Protein AF-A0A3N8HW12-F1 (afdb_monomer)

Nearest PDB structures (foldseek):
  5oyj-assembly1_B  TM=7.021E-01  e=6.398E-01  synthetic construct
  7z71-assembly2_D  TM=7.161E-01  e=3.127E+00  synthetic construct
  6m11-assembly1_b  TM=5.214E-0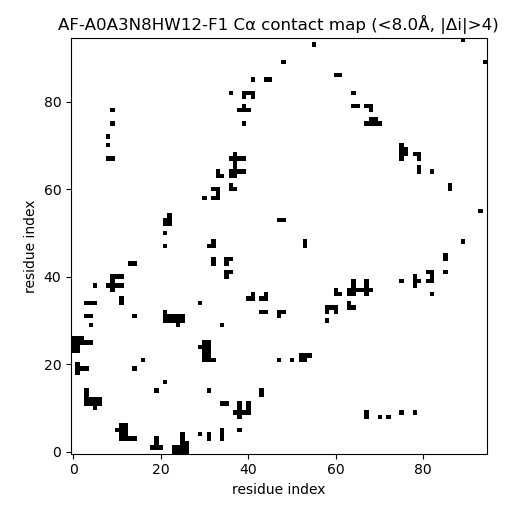1  e=1.414E+00  Sus scrofa
  8wpn-assemb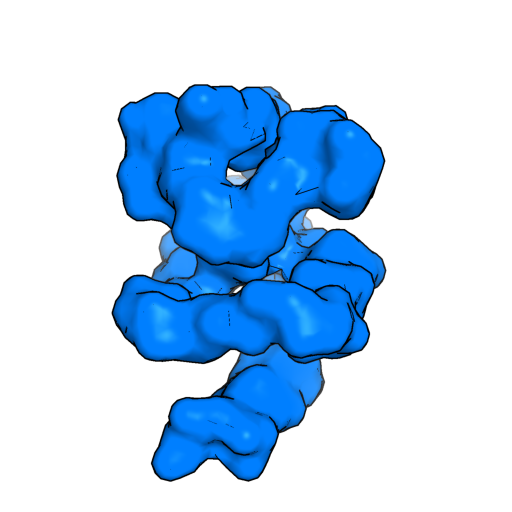ly1_A  TM=8.302E-01  e=9.971E+00  Homo sapiens
  7elw-assembly1_a  TM=5.083E-01  e=6.119E+00  Sus scrofa

Sequence (95 aa):
MNTYQLAARGQTTGWNPTCNDVNTRNAFQMLPIEVAAQAGDVDEFRAIMNNPAFDPIGARPRFFAEVGRNDPDDEAIARYQRLVPLLDEYRRRFH

Solvent-accessible surface area (backbone atoms only — not comparable to full-atom values): 5318 Å² total; per-residue (Å²): 126,24,81,50,40,70,68,48,92,56,35,59,65,62,87,45,81,92,77,30,58,64,71,40,40,18,95,85,72,38,36,47,47,29,39,22,26,25,27,27,38,53,66,56,29,53,53,45,74,66,36,91,82,49,62,70,82,90,65,54,38,67,64,28,24,54,55,28,37,67,43,94,53,93,55,22,55,59,29,35,62,68,28,47,68,55,53,54,48,51,44,74,74,77,108

Mean predicted aligned error: 2.44 Å

Secondary structure (DSSP, 8-state):
-B---EEETTEES---TTTS-TT--BTTS--HHHHHHHHT-HHHHHHHHT-TT---TT--HHHHHHHHHTSSSTTHHHHHHHHHHHHHHHHHHH-

Radius of 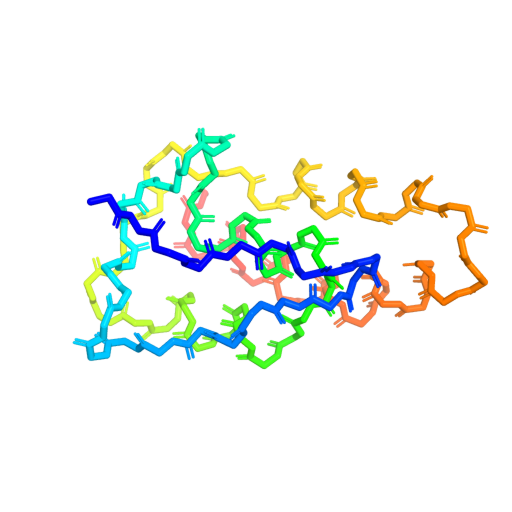gyration: 12.01 Å; Cα contacts (8 Å, |Δi|>4): 146; chains: 1; bounding box: 30×25×33 Å

Structure (mmCIF, N/CA/C/O backbone):
data_AF-A0A3N8HW12-F1
#
_entry.id   AF-A0A3N8HW12-F1
#
loop_
_atom_site.group_PDB
_atom_site.id
_atom_site.type_symbol
_atom_site.label_atom_id
_atom_site.label_alt_id
_atom_site.label_comp_id
_atom_site.label_asym_id
_atom_site.label_entity_id
_atom_site.label_seq_id
_atom_site.pdbx_PDB_ins_code
_atom_site.Cartn_x
_atom_site.Cartn_y
_atom_site.Cartn_z
_atom_site.occupancy
_atom_site.B_iso_or_equiv
_atom_site.auth_seq_id
_atom_site.auth_comp_id
_atom_site.auth_asym_id
_atom_site.auth_atom_id
_atom_site.pdbx_PDB_model_num
ATOM 1 N N . MET A 1 1 ? -16.614 4.409 0.095 1.00 74.19 1 MET A N 1
ATOM 2 C CA . MET A 1 1 ? -15.598 3.807 -0.797 1.00 74.19 1 MET A CA 1
ATOM 3 C C . MET A 1 1 ? -14.336 4.633 -0.666 1.00 74.19 1 MET A C 1
ATOM 5 O O . MET A 1 1 ? -14.458 5.852 -0.631 1.00 74.19 1 MET A O 1
ATOM 9 N N . ASN A 1 2 ? -13.168 4.007 -0.528 1.00 90.31 2 ASN A N 1
ATOM 10 C CA . ASN A 1 2 ? -11.919 4.747 -0.366 1.00 90.31 2 ASN A CA 1
ATOM 11 C C . ASN A 1 2 ? -11.489 5.372 -1.706 1.00 90.31 2 ASN A C 1
ATOM 13 O O . ASN A 1 2 ? -11.555 4.702 -2.736 1.00 90.31 2 ASN A O 1
ATOM 17 N N . THR A 1 3 ? -11.102 6.649 -1.706 1.00 94.44 3 THR A N 1
ATOM 18 C CA . THR A 1 3 ? -10.632 7.370 -2.905 1.00 94.44 3 THR A CA 1
ATOM 19 C C . THR A 1 3 ? -9.128 7.244 -3.121 1.00 94.44 3 THR A C 1
ATOM 21 O O . THR A 1 3 ? -8.639 7.617 -4.183 1.00 94.44 3 THR A O 1
ATOM 24 N N . TYR A 1 4 ? -8.398 6.711 -2.139 1.00 97.31 4 TYR A N 1
ATOM 25 C CA . TYR A 1 4 ? -6.966 6.483 -2.245 1.00 97.31 4 TYR A CA 1
ATOM 26 C C . TYR A 1 4 ? -6.644 5.353 -3.233 1.00 97.31 4 TYR A C 1
ATOM 28 O O . TYR A 1 4 ? -7.148 4.230 -3.121 1.00 97.31 4 TYR A O 1
ATOM 36 N N . GLN A 1 5 ? -5.818 5.662 -4.230 1.00 97.25 5 GLN A N 1
ATOM 37 C CA . GLN A 1 5 ? -5.490 4.773 -5.345 1.00 97.25 5 GLN A CA 1
ATOM 38 C C . GLN A 1 5 ? -4.158 5.169 -5.997 1.00 97.25 5 GLN A C 1
ATOM 40 O O . GLN A 1 5 ? -3.538 6.165 -5.625 1.00 97.25 5 GLN A O 1
ATOM 45 N N . LEU A 1 6 ? -3.728 4.402 -7.000 1.00 95.88 6 LEU A N 1
ATOM 46 C CA . LEU A 1 6 ? -2.626 4.802 -7.872 1.00 95.88 6 LEU A CA 1
ATOM 47 C C . LEU A 1 6 ? -3.069 5.974 -8.756 1.00 95.88 6 LEU A C 1
A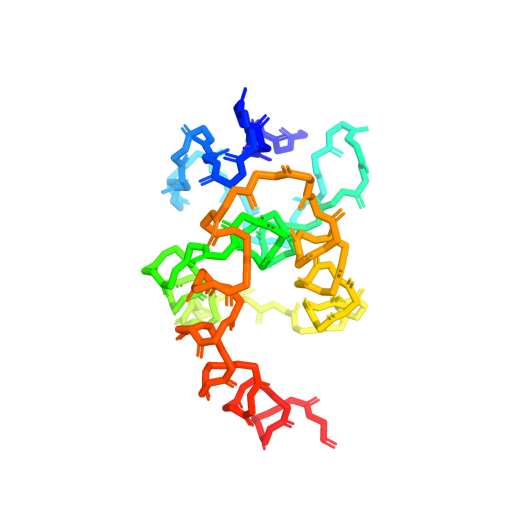TOM 49 O O . LEU A 1 6 ? -4.101 5.897 -9.424 1.00 95.88 6 LEU A O 1
ATOM 53 N N . ALA A 1 7 ? -2.290 7.052 -8.754 1.00 92.50 7 ALA A N 1
ATOM 54 C CA . ALA A 1 7 ? -2.462 8.187 -9.659 1.00 92.50 7 ALA A CA 1
ATOM 55 C C . ALA A 1 7 ? -1.725 7.951 -10.987 1.00 92.50 7 ALA A C 1
ATOM 57 O O . ALA A 1 7 ? -2.228 8.295 -12.055 1.00 92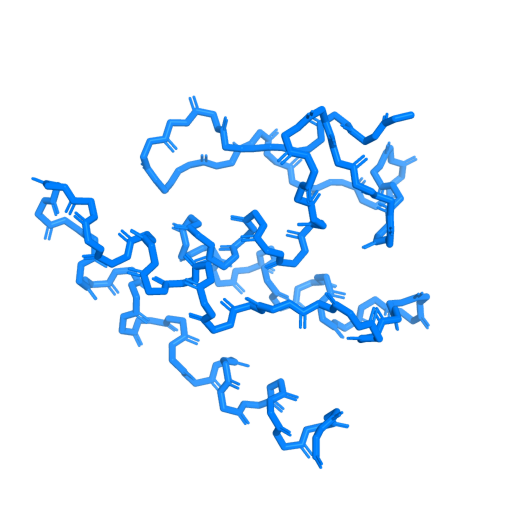.50 7 ALA A O 1
ATOM 58 N N . ALA A 1 8 ? -0.548 7.330 -10.912 1.00 89.19 8 ALA A N 1
ATOM 59 C CA . ALA A 1 8 ? 0.276 6.902 -12.037 1.00 89.19 8 ALA A CA 1
ATOM 60 C C . ALA A 1 8 ? 1.221 5.777 -11.576 1.00 89.19 8 ALA A C 1
ATOM 62 O O . ALA A 1 8 ? 1.151 5.326 -10.430 1.00 89.19 8 ALA A O 1
ATOM 63 N N . ARG A 1 9 ? 2.121 5.319 -12.456 1.00 89.25 9 ARG A N 1
ATOM 64 C CA . ARG A 1 9 ? 3.114 4.290 -12.106 1.00 89.25 9 ARG A CA 1
ATOM 65 C C . ARG A 1 9 ? 3.975 4.741 -10.935 1.00 89.25 9 ARG A C 1
ATOM 67 O O . ARG A 1 9 ? 4.668 5.756 -11.002 1.00 89.25 9 ARG A O 1
ATOM 74 N N . GLY A 1 10 ? 3.877 3.973 -9.855 1.00 91.06 10 GLY A N 1
ATOM 75 C CA . GLY A 1 10 ? 4.294 4.307 -8.495 1.00 91.06 10 GLY A CA 1
ATOM 76 C C . GLY A 1 10 ? 4.222 5.772 -8.089 1.00 91.06 10 GLY A C 1
ATOM 77 O O . GLY A 1 10 ? 5.176 6.336 -7.558 1.00 91.06 10 GLY A O 1
ATOM 78 N N . GLN A 1 11 ? 3.046 6.345 -8.329 1.00 94.50 11 GLN A N 1
ATOM 79 C CA . GLN A 1 11 ? 2.547 7.536 -7.664 1.00 94.50 11 GLN A CA 1
ATOM 80 C C . GLN A 1 11 ? 1.153 7.224 -7.130 1.00 94.50 11 GLN A C 1
ATOM 82 O O . GLN A 1 11 ? 0.336 6.612 -7.824 1.00 94.50 11 GLN A O 1
ATOM 87 N N . THR A 1 12 ? 0.858 7.663 -5.916 1.00 97.06 12 THR A N 1
ATOM 88 C CA . THR A 1 12 ? -0.464 7.520 -5.305 1.00 97.06 12 THR A CA 1
ATOM 89 C C . THR A 1 12 ? -1.220 8.846 -5.377 1.00 97.06 12 THR A C 1
ATOM 91 O O . THR A 1 12 ? -0.664 9.885 -5.732 1.00 97.06 12 THR A O 1
ATOM 94 N N . THR A 1 13 ? -2.510 8.836 -5.050 1.00 97.00 13 THR A N 1
ATOM 95 C CA . THR A 1 13 ? -3.298 10.068 -4.886 1.00 97.00 13 THR A CA 1
ATOM 96 C C . THR A 1 13 ? -3.020 10.801 -3.566 1.00 97.00 13 THR A C 1
ATOM 98 O O . THR A 1 13 ? -3.709 11.777 -3.277 1.00 97.00 13 THR A O 1
ATOM 101 N N . GLY A 1 14 ? -2.059 10.335 -2.759 1.00 96.75 14 GLY A N 1
ATOM 102 C CA . GLY A 1 14 ? -1.825 10.814 -1.400 1.00 96.75 14 GLY A CA 1
ATOM 103 C C . GLY A 1 14 ? -2.742 10.123 -0.391 1.00 96.75 14 GLY A C 1
ATOM 104 O O . GLY A 1 14 ? -3.961 10.305 -0.432 1.00 96.75 14 GLY A O 1
ATOM 105 N N . TRP A 1 15 ? -2.181 9.325 0.516 1.00 97.06 15 TRP A N 1
ATOM 106 C CA . TRP A 1 15 ? -2.939 8.724 1.611 1.00 97.06 15 TRP A CA 1
ATOM 107 C C . TRP A 1 15 ? -3.184 9.753 2.713 1.00 97.06 15 TRP A C 1
ATOM 109 O O . TRP A 1 15 ? -2.253 10.362 3.239 1.00 97.06 15 TRP A O 1
ATOM 119 N N . ASN A 1 16 ? -4.447 9.917 3.107 1.00 94.88 16 ASN A N 1
ATOM 120 C CA . ASN A 1 16 ? -4.827 10.780 4.216 1.00 94.88 16 ASN A CA 1
ATOM 121 C C . ASN A 1 16 ? -5.764 10.041 5.189 1.00 94.88 16 ASN A C 1
ATOM 123 O O . ASN A 1 16 ? -6.918 9.787 4.834 1.00 94.88 16 ASN A O 1
ATOM 127 N N . PRO A 1 17 ? -5.343 9.763 6.438 1.00 93.69 17 PRO A N 1
ATOM 128 C CA . PRO A 1 17 ? -6.160 9.025 7.401 1.00 93.69 17 PRO A CA 1
ATOM 129 C C . PRO A 1 17 ? -7.461 9.735 7.805 1.00 93.69 17 PRO A C 1
ATOM 131 O O . PRO A 1 17 ? -8.353 9.077 8.332 1.00 93.69 17 PRO A O 1
ATOM 134 N N . THR A 1 18 ? -7.613 11.047 7.570 1.00 92.88 18 THR A N 1
ATOM 135 C CA . THR A 1 18 ? -8.871 11.758 7.870 1.00 92.88 18 THR A CA 1
ATOM 136 C C . THR A 1 18 ? -9.959 11.520 6.823 1.00 92.88 18 THR A C 1
ATOM 138 O O . THR A 1 18 ? -11.141 11.679 7.121 1.00 92.88 18 THR A O 1
ATOM 141 N N . CYS A 1 19 ? -9.569 11.129 5.607 1.00 91.88 19 CYS A N 1
ATOM 142 C CA . CYS A 1 19 ? -10.470 10.949 4.466 1.00 91.88 19 CYS A CA 1
ATOM 143 C C . CYS A 1 19 ? -10.468 9.512 3.925 1.00 91.88 19 CYS A C 1
ATOM 145 O O . CYS A 1 19 ? -11.377 9.120 3.192 1.00 91.88 19 CYS A O 1
ATOM 147 N N . ASN A 1 20 ? -9.437 8.730 4.242 1.00 95.50 20 ASN A N 1
ATOM 148 C CA . ASN A 1 20 ? -9.208 7.401 3.701 1.00 95.50 20 ASN A CA 1
ATOM 149 C C . ASN A 1 20 ? -9.204 6.381 4.836 1.00 95.50 20 ASN A C 1
ATOM 151 O O . ASN A 1 20 ? -8.214 6.233 5.552 1.00 95.50 20 ASN A O 1
ATOM 155 N N . ASP A 1 21 ? -10.309 5.649 4.963 1.00 96.38 21 ASP A N 1
ATOM 156 C CA . ASP A 1 21 ? -10.398 4.531 5.896 1.00 96.38 21 ASP A CA 1
ATOM 157 C C . ASP A 1 21 ? -9.318 3.480 5.587 1.00 96.38 21 ASP A C 1
ATOM 159 O O . ASP A 1 21 ? -9.185 3.013 4.453 1.00 96.38 21 ASP A O 1
ATOM 163 N N . VAL A 1 22 ? -8.531 3.127 6.603 1.00 97.50 22 VAL A N 1
ATOM 164 C CA . VAL A 1 22 ? -7.301 2.339 6.455 1.00 97.50 22 VAL A CA 1
ATOM 165 C C . VAL A 1 22 ? -7.548 0.884 6.023 1.00 97.50 22 VAL A C 1
ATOM 167 O O . VAL A 1 22 ? -6.653 0.267 5.447 1.00 97.50 22 VAL A O 1
ATOM 170 N N . ASN A 1 23 ? -8.768 0.366 6.215 1.00 97.38 23 ASN A N 1
ATOM 171 C CA . ASN A 1 23 ? -9.149 -1.022 5.918 1.00 97.38 23 ASN A CA 1
ATOM 172 C C . ASN A 1 23 ? -10.218 -1.134 4.819 1.00 97.38 23 ASN A C 1
ATOM 174 O O . ASN A 1 23 ? -10.652 -2.230 4.464 1.00 97.38 23 ASN A O 1
ATOM 178 N N . THR A 1 24 ? -10.664 -0.011 4.257 1.00 97.00 24 THR A N 1
ATOM 179 C CA . THR A 1 24 ? -11.683 0.007 3.209 1.00 97.00 24 THR A CA 1
ATOM 180 C C . THR A 1 24 ? -11.034 -0.013 1.839 1.00 97.00 24 THR A C 1
ATOM 182 O O . THR A 1 24 ? -10.198 0.831 1.511 1.00 97.00 24 THR A O 1
ATOM 185 N N . ARG A 1 25 ? -11.492 -0.939 0.994 1.00 96.88 25 ARG A N 1
ATOM 186 C CA . ARG A 1 25 ? -11.046 -1.035 -0.395 1.00 96.88 25 ARG A CA 1
ATOM 187 C C . ARG A 1 25 ? -11.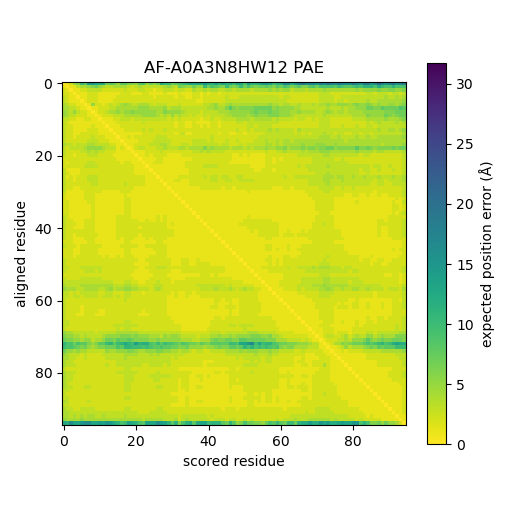504 0.158 -1.239 1.00 96.88 25 ARG A C 1
ATOM 189 O O . ARG A 1 25 ? -12.597 0.707 -1.051 1.00 96.88 25 ARG A O 1
ATOM 196 N N . ASN A 1 26 ? -10.671 0.535 -2.201 1.00 96.00 26 ASN A N 1
ATOM 197 C CA . ASN A 1 26 ? -11.035 1.483 -3.252 1.00 96.00 26 ASN A CA 1
ATOM 198 C C . ASN A 1 26 ? -11.851 0.809 -4.379 1.00 96.00 26 ASN A C 1
ATOM 200 O O . ASN A 1 26 ? -12.185 -0.377 -4.304 1.00 96.00 26 ASN A O 1
ATOM 204 N N . ALA A 1 27 ? -12.169 1.562 -5.438 1.00 95.56 27 ALA A N 1
ATOM 205 C CA . ALA A 1 27 ? -12.915 1.058 -6.602 1.00 95.56 27 ALA A CA 1
ATOM 206 C C . ALA A 1 27 ? -12.246 -0.150 -7.287 1.00 95.56 27 ALA A C 1
ATOM 208 O O . ALA A 1 27 ? -12.932 -1.004 -7.845 1.00 95.56 27 ALA A O 1
ATOM 209 N N . PHE A 1 28 ? -10.917 -0.240 -7.204 1.00 94.19 28 PHE A N 1
ATOM 210 C CA . PHE A 1 28 ? -10.100 -1.307 -7.782 1.00 94.19 28 PHE A CA 1
ATOM 211 C C . PHE A 1 28 ? -9.934 -2.510 -6.847 1.00 94.19 28 PHE A C 1
ATOM 213 O O . PHE A 1 28 ? -9.100 -3.374 -7.097 1.00 94.19 28 PHE A O 1
ATOM 220 N N . GLN A 1 29 ? -10.725 -2.580 -5.769 1.00 95.31 29 GLN A N 1
ATOM 221 C CA . GLN A 1 29 ? -10.662 -3.646 -4.768 1.00 95.31 29 GLN A CA 1
ATOM 222 C C . GLN A 1 29 ? -9.313 -3.736 -4.034 1.00 95.31 29 GLN A C 1
ATOM 224 O O . GLN A 1 29 ? -8.980 -4.793 -3.500 1.00 95.31 29 GLN A O 1
ATOM 229 N N . MET A 1 30 ? -8.563 -2.633 -3.958 1.00 97.06 30 MET A N 1
ATOM 230 C CA . MET A 1 30 ? -7.287 -2.570 -3.243 1.00 97.06 30 MET A CA 1
ATOM 231 C C . MET A 1 30 ? -7.451 -1.902 -1.882 1.00 97.06 30 MET A C 1
ATOM 233 O O . MET A 1 30 ? -8.104 -0.861 -1.773 1.00 97.06 30 MET A O 1
ATOM 237 N N . LEU A 1 31 ? -6.833 -2.482 -0.856 1.00 97.94 31 LEU A N 1
ATOM 238 C CA . LEU A 1 31 ? -6.641 -1.823 0.435 1.00 97.94 31 LEU A CA 1
ATOM 239 C C . LEU A 1 31 ? -5.586 -0.713 0.323 1.00 97.94 31 LEU A C 1
ATOM 241 O O . LEU A 1 31 ? -4.684 -0.810 -0.512 1.00 97.94 31 LEU A O 1
ATOM 245 N N . PRO A 1 32 ? -5.611 0.305 1.198 1.00 98.44 32 PRO A N 1
ATOM 246 C CA . PRO A 1 32 ? -4.580 1.338 1.218 1.00 98.44 32 PRO A CA 1
ATOM 247 C C . PRO A 1 32 ? -3.153 0.787 1.277 1.00 98.44 32 PRO A C 1
ATOM 249 O O . PRO A 1 32 ? -2.308 1.179 0.478 1.00 98.44 32 PRO A O 1
ATOM 252 N N . ILE A 1 33 ? -2.880 -0.188 2.148 1.00 98.56 33 ILE A N 1
ATOM 253 C CA . ILE A 1 33 ? -1.530 -0.762 2.245 1.00 98.56 33 ILE A CA 1
ATOM 254 C C . ILE A 1 33 ? -1.085 -1.440 0.939 1.00 98.56 33 ILE A C 1
ATOM 256 O O . ILE A 1 33 ? 0.099 -1.466 0.622 1.00 98.56 33 ILE A O 1
ATOM 260 N N . GLU A 1 34 ? -2.032 -1.965 0.159 1.00 98.56 34 GLU A N 1
ATOM 261 C CA . GLU A 1 34 ? -1.778 -2.594 -1.138 1.00 98.56 34 GLU A CA 1
ATOM 262 C C . GLU A 1 34 ? -1.496 -1.546 -2.224 1.00 98.56 34 GLU A C 1
ATOM 264 O O . GLU A 1 34 ? -0.622 -1.759 -3.061 1.00 98.56 34 GLU A O 1
ATOM 269 N N . VAL A 1 35 ? -2.174 -0.393 -2.184 1.00 98.38 35 VAL A N 1
ATOM 270 C CA . VAL A 1 35 ? -1.901 0.748 -3.077 1.00 98.38 35 VAL A CA 1
ATOM 271 C C . VAL A 1 35 ? -0.499 1.302 -2.831 1.00 98.38 35 VAL A C 1
ATOM 273 O O . VAL A 1 35 ? 0.280 1.403 -3.779 1.00 98.38 35 VAL A O 1
ATOM 276 N N . ALA A 1 36 ? -0.151 1.589 -1.573 1.00 98.56 36 ALA A N 1
ATOM 277 C CA . ALA A 1 36 ? 1.184 2.066 -1.210 1.00 98.56 36 ALA A CA 1
ATOM 278 C C . ALA A 1 36 ? 2.266 1.047 -1.604 1.00 98.56 36 ALA A C 1
ATOM 280 O O . ALA A 1 36 ? 3.312 1.413 -2.142 1.00 98.56 36 ALA A O 1
ATOM 281 N N . ALA A 1 37 ? 1.987 -0.248 -1.406 1.00 98.50 37 ALA A N 1
ATOM 282 C CA . ALA A 1 37 ? 2.903 -1.313 -1.789 1.00 98.50 37 ALA A CA 1
ATOM 283 C C . ALA A 1 37 ? 3.137 -1.372 -3.300 1.00 98.50 37 ALA A C 1
ATOM 285 O O . ALA A 1 37 ? 4.288 -1.415 -3.731 1.00 98.50 37 ALA A O 1
ATOM 286 N N . GLN A 1 38 ? 2.069 -1.341 -4.104 1.00 98.25 38 GLN A N 1
ATOM 287 C CA . GLN A 1 38 ? 2.192 -1.331 -5.561 1.00 98.25 38 GLN A CA 1
ATOM 288 C C . GLN A 1 38 ? 2.908 -0.079 -6.059 1.00 98.25 38 GLN A C 1
ATOM 290 O O . GLN A 1 38 ? 3.658 -0.153 -7.028 1.00 98.25 38 GLN A O 1
ATOM 295 N N . ALA A 1 39 ? 2.728 1.060 -5.388 1.00 97.56 39 ALA A N 1
ATOM 296 C CA . ALA A 1 39 ? 3.452 2.265 -5.749 1.00 97.56 39 ALA A CA 1
ATOM 297 C C . ALA A 1 39 ? 4.932 2.254 -5.342 1.00 97.56 39 ALA A C 1
ATOM 299 O O . ALA A 1 39 ? 5.717 3.048 -5.860 1.00 97.56 39 ALA A O 1
ATOM 300 N N . GLY A 1 40 ? 5.319 1.380 -4.410 1.00 97.69 40 GLY A N 1
ATOM 301 C CA . GLY A 1 40 ? 6.618 1.456 -3.751 1.00 97.69 40 GLY A CA 1
ATOM 302 C C . GLY A 1 40 ? 6.769 2.705 -2.877 1.00 97.69 40 GLY A C 1
ATOM 303 O O . GLY A 1 40 ? 7.890 3.179 -2.688 1.00 97.69 40 GLY A O 1
ATOM 304 N N . ASP A 1 41 ? 5.659 3.248 -2.368 1.00 97.88 41 ASP A N 1
ATOM 305 C CA . ASP A 1 41 ? 5.658 4.424 -1.499 1.00 97.88 41 ASP A CA 1
ATOM 306 C C . ASP A 1 41 ? 5.977 4.012 -0.056 1.00 97.88 41 ASP A C 1
ATOM 308 O O . ASP A 1 41 ? 5.144 3.470 0.672 1.00 97.88 41 ASP A O 1
ATOM 312 N N . VAL A 1 42 ? 7.229 4.233 0.343 1.00 98.19 42 VAL A N 1
ATOM 313 C CA . VAL A 1 42 ? 7.769 3.831 1.649 1.00 98.19 42 VAL A CA 1
ATOM 314 C C . VAL A 1 42 ? 7.088 4.568 2.800 1.00 98.19 42 VAL A C 1
ATOM 316 O O . VAL A 1 42 ? 6.859 3.972 3.857 1.00 98.19 42 VAL A O 1
ATOM 319 N N . ASP A 1 43 ? 6.785 5.851 2.624 1.00 98.19 43 ASP A N 1
ATOM 320 C CA . ASP A 1 43 ? 6.291 6.688 3.712 1.00 98.19 43 ASP A CA 1
ATOM 321 C C . ASP A 1 43 ? 4.809 6.426 3.961 1.00 98.19 43 ASP A C 1
ATOM 323 O O . ASP A 1 43 ? 4.412 6.208 5.110 1.00 98.19 43 ASP A O 1
ATOM 327 N N . GLU A 1 44 ? 4.007 6.321 2.901 1.00 98.44 44 GLU A N 1
ATOM 328 C CA . GLU A 1 44 ? 2.597 5.952 3.020 1.00 98.44 44 GLU A CA 1
ATOM 329 C C . GLU A 1 44 ? 2.434 4.518 3.522 1.00 98.44 44 GLU A C 1
ATOM 331 O O . GLU A 1 44 ? 1.632 4.272 4.426 1.00 98.44 44 GLU A O 1
ATOM 336 N N . PHE A 1 45 ? 3.242 3.575 3.023 1.00 98.69 45 PHE A N 1
ATOM 337 C CA . PHE A 1 45 ? 3.212 2.196 3.508 1.00 98.69 45 PHE A CA 1
ATOM 338 C C . PHE A 1 45 ? 3.499 2.129 5.010 1.00 98.69 45 PHE A C 1
ATOM 340 O O . PHE A 1 45 ? 2.758 1.489 5.759 1.00 98.69 45 PHE A O 1
ATOM 347 N N . ARG A 1 46 ? 4.552 2.819 5.472 1.00 98.56 46 ARG A N 1
ATOM 348 C CA . ARG A 1 46 ? 4.906 2.882 6.896 1.00 98.56 46 ARG A CA 1
ATOM 349 C C . ARG A 1 46 ? 3.791 3.524 7.720 1.00 98.56 46 ARG A C 1
ATOM 351 O O . ARG A 1 46 ? 3.509 3.045 8.818 1.00 98.56 46 ARG A O 1
ATOM 358 N N . ALA A 1 47 ? 3.181 4.599 7.227 1.00 98.38 47 ALA A N 1
ATOM 359 C CA . ALA A 1 47 ? 2.122 5.308 7.936 1.00 98.38 47 ALA A CA 1
ATOM 360 C C . ALA A 1 47 ? 0.852 4.451 8.076 1.00 98.38 47 ALA A C 1
ATOM 362 O O . ALA A 1 47 ? 0.281 4.373 9.163 1.00 98.38 47 ALA A O 1
ATOM 363 N N . ILE A 1 48 ? 0.463 3.745 7.013 1.00 98.50 48 ILE A N 1
ATOM 364 C CA . ILE A 1 48 ? -0.677 2.822 7.007 1.00 98.50 48 ILE A CA 1
ATOM 365 C C . ILE A 1 48 ? -0.421 1.636 7.938 1.00 98.50 48 ILE A C 1
ATOM 367 O O . ILE A 1 48 ? -1.242 1.350 8.804 1.00 98.50 48 ILE A O 1
ATOM 371 N N . MET A 1 49 ? 0.737 0.983 7.808 1.00 98.31 49 MET A N 1
ATOM 372 C CA . MET A 1 49 ? 1.115 -0.173 8.628 1.00 98.31 49 MET A CA 1
ATOM 373 C C . MET A 1 49 ? 1.141 0.150 10.132 1.00 98.31 49 MET A C 1
ATOM 375 O O . MET A 1 49 ? 0.878 -0.721 10.960 1.00 98.31 49 MET A O 1
ATOM 379 N N . ASN A 1 50 ? 1.475 1.393 10.492 1.00 97.81 50 ASN A N 1
ATOM 380 C CA . ASN A 1 50 ? 1.521 1.860 11.878 1.00 97.81 50 ASN A CA 1
ATOM 381 C C . ASN A 1 50 ? 0.227 2.519 12.365 1.00 97.81 50 ASN A C 1
ATOM 383 O O . ASN A 1 50 ? 0.167 2.943 13.521 1.00 97.81 50 ASN A O 1
ATOM 387 N N . ASN A 1 51 ? -0.806 2.607 11.528 1.00 97.81 51 ASN A N 1
ATOM 388 C CA . ASN A 1 51 ? -2.093 3.132 11.953 1.00 97.81 51 ASN A CA 1
ATOM 389 C C . ASN A 1 51 ? -2.715 2.182 13.004 1.00 97.81 51 ASN A C 1
ATOM 391 O O . ASN A 1 51 ? -2.837 0.989 12.731 1.00 97.81 51 ASN A O 1
ATOM 395 N N . PRO A 1 52 ? -3.145 2.671 14.186 1.00 96.75 52 PRO A N 1
ATOM 396 C CA . PRO A 1 52 ? -3.705 1.819 15.241 1.00 96.75 52 PRO A CA 1
ATOM 397 C C . PRO A 1 52 ? -4.951 1.024 14.838 1.00 96.75 52 PRO A C 1
ATOM 399 O O . PRO A 1 52 ? -5.237 -0.001 15.447 1.00 96.75 52 PRO A O 1
ATOM 402 N N . ALA A 1 53 ? -5.702 1.506 13.846 1.00 97.25 53 ALA A N 1
ATOM 403 C CA . ALA A 1 53 ? -6.897 0.840 13.343 1.00 97.25 53 ALA A CA 1
ATOM 404 C C . ALA A 1 53 ? -6.599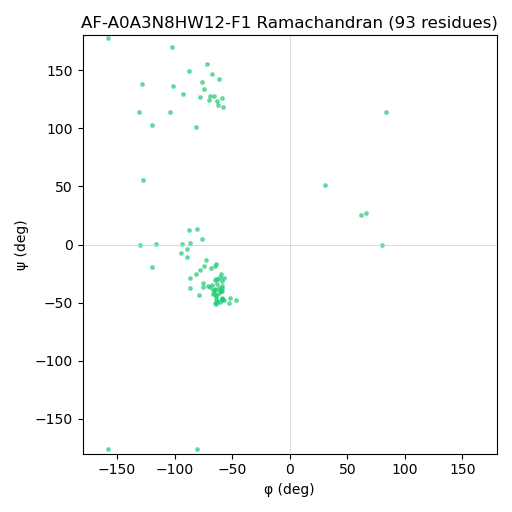 -0.154 12.211 1.00 97.25 53 ALA A C 1
ATOM 406 O O . ALA A 1 53 ? -7.528 -0.798 11.734 1.00 97.25 53 ALA A O 1
ATOM 407 N N . PHE A 1 54 ? -5.351 -0.263 11.746 1.00 98.12 54 PHE A N 1
ATOM 408 C CA . PHE A 1 54 ? -4.994 -1.141 10.636 1.00 98.12 54 PHE A CA 1
ATOM 409 C C . PHE A 1 54 ? -5.240 -2.616 10.983 1.00 98.12 54 PHE A C 1
ATOM 411 O O . PHE A 1 54 ? -4.694 -3.135 11.957 1.00 98.12 54 PHE A O 1
ATOM 418 N N . ASP A 1 55 ? -6.045 -3.284 10.156 1.00 97.75 55 ASP A N 1
ATOM 419 C CA . ASP A 1 55 ? -6.311 -4.717 10.222 1.00 97.75 55 ASP A CA 1
ATOM 420 C C . ASP A 1 55 ? -5.522 -5.428 9.107 1.00 97.75 55 ASP A C 1
ATOM 422 O O . ASP A 1 55 ? -5.790 -5.210 7.920 1.00 97.75 55 ASP A O 1
ATOM 426 N N . PRO A 1 56 ? -4.535 -6.279 9.444 1.00 96.81 56 PRO A N 1
ATOM 427 C CA . PRO A 1 56 ? -3.753 -6.989 8.442 1.00 96.81 56 PRO A CA 1
ATOM 428 C C . PRO A 1 56 ? -4.536 -8.115 7.749 1.00 96.81 56 PRO A C 1
ATOM 430 O O . PRO A 1 56 ? -4.060 -8.636 6.737 1.00 96.81 56 PRO A O 1
ATOM 433 N N . ILE A 1 57 ? -5.703 -8.523 8.264 1.00 95.81 57 ILE A N 1
ATOM 434 C CA . ILE A 1 57 ? -6.450 -9.666 7.735 1.00 95.81 57 ILE A CA 1
ATOM 435 C C . ILE A 1 57 ? -6.867 -9.405 6.283 1.00 95.81 57 ILE A C 1
ATOM 437 O O . ILE A 1 57 ? -7.608 -8.482 5.954 1.00 95.81 57 ILE A O 1
ATOM 441 N N . GLY A 1 58 ? -6.400 -10.277 5.388 1.00 92.19 58 GLY A N 1
ATOM 442 C CA . GLY A 1 58 ? -6.728 -10.224 3.963 1.00 92.19 58 GLY A CA 1
ATOM 443 C C . GLY A 1 58 ? -5.921 -9.210 3.147 1.00 92.19 58 GLY A C 1
ATOM 444 O O . GLY A 1 58 ? -6.120 -9.148 1.931 1.00 92.19 58 GLY A O 1
ATOM 445 N N . ALA A 1 59 ? -5.000 -8.462 3.763 1.00 97.06 59 ALA A N 1
ATOM 446 C CA . ALA A 1 59 ? -4.061 -7.607 3.047 1.00 97.06 59 ALA A CA 1
ATOM 447 C C . ALA A 1 59 ? -2.931 -8.425 2.409 1.00 97.06 59 ALA A C 1
ATOM 449 O O . ALA A 1 59 ? -2.412 -9.376 2.992 1.00 97.06 59 ALA A O 1
ATOM 450 N N . ARG A 1 60 ? -2.537 -8.058 1.182 1.00 97.25 60 ARG A N 1
ATOM 451 C CA . ARG A 1 60 ? -1.502 -8.773 0.411 1.00 97.25 60 ARG A CA 1
ATOM 452 C C . ARG A 1 60 ? -0.405 -7.829 -0.095 1.00 97.25 60 ARG A C 1
ATOM 454 O O . ARG A 1 60 ? -0.131 -7.799 -1.296 1.00 97.25 60 ARG A O 1
ATOM 461 N N . PRO A 1 61 ? 0.263 -7.063 0.784 1.00 97.81 61 PRO A N 1
ATOM 462 C CA . PRO A 1 61 ? 1.193 -6.017 0.360 1.00 97.81 61 PRO A CA 1
ATOM 463 C C . PRO A 1 61 ? 2.345 -6.542 -0.503 1.00 97.81 61 PRO A C 1
ATOM 465 O O . PRO A 1 61 ? 2.716 -5.901 -1.479 1.00 97.81 61 PRO A O 1
ATOM 468 N N . ARG A 1 62 ? 2.874 -7.740 -0.217 1.00 97.81 62 ARG A N 1
ATOM 469 C CA . ARG A 1 62 ? 3.964 -8.321 -1.018 1.00 97.81 62 ARG A CA 1
ATOM 470 C C . ARG A 1 62 ? 3.553 -8.611 -2.462 1.00 97.81 62 ARG A C 1
ATOM 472 O O . ARG A 1 62 ? 4.304 -8.287 -3.372 1.00 97.81 62 ARG A O 1
ATOM 479 N N . PHE A 1 63 ? 2.360 -9.172 -2.665 1.00 97.38 63 PHE A N 1
ATOM 480 C CA . PHE A 1 63 ? 1.827 -9.432 -4.004 1.00 97.38 63 PHE A CA 1
ATOM 481 C C . PHE A 1 63 ? 1.733 -8.130 -4.808 1.00 97.38 63 PHE A C 1
ATOM 483 O O . PHE A 1 63 ? 2.198 -8.057 -5.940 1.00 97.38 63 PHE A O 1
ATOM 490 N N . PHE A 1 64 ? 1.197 -7.075 -4.198 1.00 97.94 64 PHE A N 1
ATOM 491 C CA . PHE A 1 64 ? 1.047 -5.787 -4.867 1.00 97.94 64 PHE A CA 1
ATOM 492 C C . PHE A 1 64 ? 2.380 -5.067 -5.101 1.00 97.94 64 PHE A C 1
ATOM 494 O O . PHE A 1 64 ? 2.572 -4.496 -6.172 1.00 97.94 64 PHE A O 1
ATOM 501 N N . ALA A 1 65 ? 3.343 -5.174 -4.183 1.00 98.12 65 ALA A N 1
ATOM 502 C CA . ALA A 1 65 ? 4.705 -4.697 -4.419 1.00 98.12 65 ALA A CA 1
ATOM 503 C C . ALA A 1 65 ? 5.369 -5.403 -5.613 1.00 98.12 65 ALA A C 1
ATOM 505 O O . ALA A 1 65 ? 6.055 -4.766 -6.408 1.00 98.12 65 ALA A O 1
ATOM 506 N N . GLU A 1 66 ? 5.145 -6.709 -5.781 1.00 97.50 66 GLU A N 1
ATOM 507 C CA . GLU A 1 66 ? 5.642 -7.455 -6.942 1.00 97.50 66 GLU A CA 1
ATOM 508 C C . GLU A 1 66 ? 4.969 -7.023 -8.250 1.00 97.50 66 GLU A C 1
ATOM 510 O O . GLU A 1 66 ? 5.647 -6.969 -9.276 1.00 97.50 66 GLU A O 1
ATOM 515 N N . VAL A 1 67 ? 3.679 -6.660 -8.222 1.00 95.94 67 VAL A N 1
ATOM 516 C CA . VAL A 1 67 ? 2.997 -6.043 -9.373 1.00 95.94 67 VAL A CA 1
ATOM 517 C C . VAL A 1 67 ? 3.681 -4.729 -9.752 1.00 95.94 67 VAL A C 1
ATOM 519 O O . VAL A 1 67 ? 4.045 -4.561 -10.911 1.00 95.94 67 VAL A O 1
ATOM 522 N N . GLY A 1 68 ? 3.926 -3.841 -8.783 1.00 95.88 68 GLY A N 1
ATOM 523 C CA . GLY A 1 68 ? 4.620 -2.569 -9.014 1.00 95.88 68 GLY A CA 1
ATOM 524 C C . GLY A 1 68 ? 6.052 -2.739 -9.524 1.00 95.88 68 GLY A C 1
ATOM 525 O O . GLY A 1 68 ? 6.489 -2.024 -10.415 1.00 95.88 68 GLY A O 1
ATOM 526 N N . ARG A 1 69 ? 6.780 -3.748 -9.031 1.00 96.62 69 ARG A N 1
ATOM 527 C CA . ARG A 1 69 ? 8.133 -4.091 -9.508 1.00 96.62 69 ARG A CA 1
ATOM 528 C C . ARG A 1 69 ? 8.167 -4.475 -10.991 1.00 96.62 69 ARG A C 1
ATOM 530 O O . ARG A 1 69 ? 9.210 -4.327 -11.620 1.00 96.62 69 ARG A O 1
ATOM 537 N N . ASN A 1 70 ? 7.068 -5.010 -11.520 1.00 94.69 70 ASN A N 1
ATOM 538 C CA . ASN A 1 70 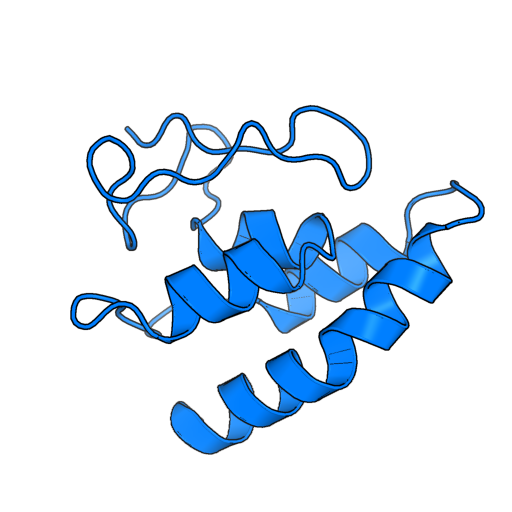? 6.957 -5.415 -12.920 1.00 94.69 70 ASN A CA 1
ATOM 539 C C . ASN A 1 70 ? 6.530 -4.258 -13.844 1.00 94.69 70 ASN A C 1
ATOM 541 O O . ASN A 1 70 ? 6.365 -4.492 -15.044 1.00 94.69 70 ASN A O 1
ATOM 545 N N . ASP A 1 71 ? 6.335 -3.038 -13.323 1.00 91.44 71 ASP A N 1
ATOM 546 C CA . ASP A 1 71 ? 6.103 -1.873 -14.176 1.00 91.44 71 ASP A CA 1
ATOM 547 C C . ASP A 1 71 ? 7.316 -1.635 -15.094 1.00 91.44 71 ASP A C 1
ATOM 549 O O . ASP A 1 71 ? 8.461 -1.803 -14.674 1.00 91.44 71 ASP A O 1
ATOM 553 N N . PRO A 1 72 ? 7.097 -1.221 -16.355 1.00 90.06 72 PRO A N 1
ATOM 554 C CA . PRO A 1 72 ? 8.165 -1.069 -17.340 1.00 90.06 72 PRO A CA 1
ATOM 555 C C . PRO A 1 72 ? 8.954 0.242 -17.185 1.00 90.06 72 PRO A C 1
ATOM 557 O O . PRO A 1 72 ? 9.640 0.635 -18.123 1.00 90.06 72 PRO A O 1
ATOM 560 N N . ASP A 1 73 ? 8.804 0.964 -16.071 1.00 88.50 73 ASP A 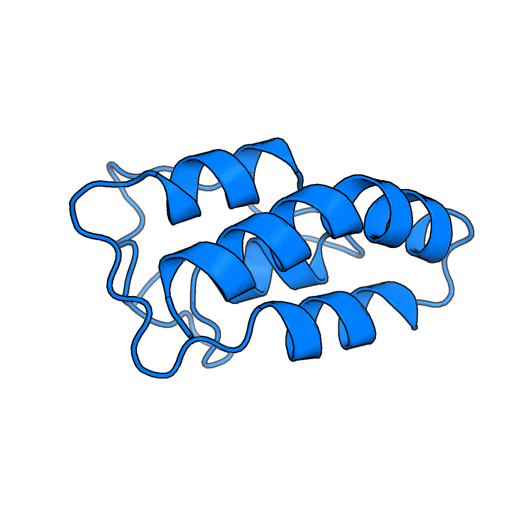N 1
ATOM 561 C CA . ASP A 1 73 ? 9.608 2.160 -15.813 1.00 88.50 73 ASP A CA 1
ATOM 562 C C . ASP A 1 73 ? 10.932 1.815 -15.119 1.00 88.50 73 ASP A C 1
ATOM 564 O O . ASP A 1 73 ? 11.027 0.853 -14.354 1.00 88.50 73 ASP A O 1
ATOM 568 N N . ASP A 1 74 ? 11.959 2.622 -15.388 1.00 88.62 74 ASP A N 1
ATOM 569 C CA . ASP A 1 74 ? 13.331 2.367 -14.931 1.00 88.62 74 ASP A CA 1
ATOM 570 C C . ASP A 1 74 ? 13.475 2.417 -13.394 1.00 88.62 74 ASP A C 1
ATOM 572 O O . ASP A 1 74 ? 14.416 1.860 -12.826 1.00 88.62 74 ASP A O 1
ATOM 576 N N . GLU A 1 75 ? 12.515 3.033 -12.695 1.00 93.31 75 GLU A N 1
ATOM 577 C CA . GLU A 1 75 ? 12.518 3.228 -11.242 1.00 93.31 75 GLU A CA 1
ATOM 578 C C . GLU A 1 75 ? 11.746 2.138 -10.477 1.00 93.31 75 GLU A C 1
ATOM 580 O O . GLU A 1 75 ? 11.791 2.090 -9.243 1.00 93.31 75 GLU A O 1
ATOM 585 N N . ALA A 1 76 ? 11.035 1.240 -11.166 1.00 94.19 76 ALA A N 1
ATOM 586 C CA . ALA A 1 76 ? 10.195 0.209 -10.556 1.00 94.19 76 ALA A CA 1
ATOM 587 C C . ALA A 1 76 ? 11.003 -0.707 -9.626 1.00 94.19 76 ALA A C 1
ATOM 589 O O . ALA A 1 76 ? 10.629 -0.937 -8.471 1.00 94.19 76 ALA A O 1
ATOM 590 N N . ILE A 1 77 ? 12.169 -1.163 -10.093 1.00 96.56 77 ILE A N 1
ATOM 591 C CA . ILE A 1 77 ? 13.079 -2.001 -9.302 1.00 96.56 77 ILE A CA 1
ATOM 592 C C . ILE A 1 77 ? 13.608 -1.225 -8.090 1.00 96.56 77 ILE A C 1
ATOM 594 O O . ILE A 1 77 ? 13.608 -1.759 -6.979 1.00 96.56 77 ILE A O 1
ATOM 598 N N . ALA A 1 78 ? 14.016 0.034 -8.272 1.00 96.81 78 ALA A N 1
ATOM 599 C CA . ALA A 1 78 ? 14.570 0.859 -7.201 1.00 96.81 78 ALA A CA 1
ATOM 600 C C . ALA A 1 78 ? 13.528 1.190 -6.116 1.00 96.81 78 ALA A C 1
ATOM 602 O O . ALA A 1 78 ? 13.833 1.172 -4.921 1.00 96.81 78 ALA A O 1
ATOM 603 N N . ARG A 1 79 ? 12.275 1.467 -6.498 1.00 96.38 79 ARG A N 1
ATOM 604 C CA . ARG A 1 79 ? 11.155 1.648 -5.556 1.00 96.38 79 ARG A CA 1
ATOM 605 C C . ARG A 1 79 ? 10.851 0.367 -4.790 1.00 96.38 79 ARG A C 1
ATOM 607 O O . ARG A 1 79 ? 10.791 0.398 -3.563 1.00 96.38 79 ARG A O 1
ATOM 614 N N . TYR A 1 80 ? 10.759 -0.768 -5.485 1.00 97.75 80 TYR A N 1
ATOM 615 C CA . TYR A 1 80 ? 10.559 -2.064 -4.837 1.00 97.75 80 TYR A CA 1
ATOM 616 C C . TYR A 1 80 ? 11.662 -2.363 -3.813 1.00 97.75 80 TYR A C 1
ATOM 618 O O . TYR A 1 80 ? 11.363 -2.708 -2.673 1.00 97.75 80 TYR A O 1
ATOM 626 N N . GLN A 1 81 ? 12.935 -2.173 -4.179 1.00 97.88 81 GLN A N 1
ATOM 627 C CA . GLN A 1 81 ? 14.074 -2.397 -3.280 1.00 97.88 81 GLN A CA 1
ATOM 628 C C . GLN A 1 81 ? 14.009 -1.535 -2.014 1.00 97.88 81 GLN A C 1
ATOM 630 O O . GLN A 1 81 ? 14.294 -2.034 -0.926 1.00 97.88 81 GLN A O 1
ATOM 635 N N . ARG A 1 82 ? 13.588 -0.269 -2.130 1.00 97.81 82 ARG A N 1
ATOM 636 C CA . ARG A 1 82 ? 13.381 0.617 -0.972 1.00 97.81 82 ARG A CA 1
ATOM 637 C C . ARG A 1 82 ? 12.251 0.143 -0.055 1.00 97.81 82 ARG A C 1
ATOM 639 O O . ARG A 1 82 ? 12.325 0.366 1.151 1.00 97.81 82 ARG A O 1
ATOM 646 N N . LEU A 1 83 ? 11.234 -0.523 -0.603 1.00 98.06 83 LEU A N 1
ATOM 647 C CA . LEU A 1 83 ? 10.091 -1.036 0.153 1.00 98.06 83 LEU A CA 1
ATOM 648 C C . LEU A 1 83 ? 10.376 -2.376 0.861 1.00 98.06 83 LEU A C 1
ATOM 650 O O . LEU A 1 83 ? 9.756 -2.662 1.885 1.00 98.06 83 LEU A O 1
ATOM 654 N N . VAL A 1 84 ? 11.324 -3.189 0.369 1.00 98.25 84 VAL A N 1
ATOM 655 C CA . VAL A 1 84 ? 11.633 -4.534 0.911 1.00 98.25 84 VAL A CA 1
ATOM 656 C C . VAL A 1 84 ? 11.765 -4.577 2.443 1.00 98.25 84 VAL A C 1
ATOM 658 O O . VAL A 1 84 ? 11.111 -5.432 3.045 1.00 98.25 84 VAL A O 1
ATOM 661 N N . PRO A 1 85 ? 12.509 -3.672 3.113 1.00 98.44 85 PRO A N 1
ATOM 662 C CA . PRO A 1 85 ? 12.630 -3.711 4.572 1.00 98.44 85 PRO A CA 1
ATOM 663 C C . PRO A 1 85 ? 11.284 -3.591 5.303 1.00 98.44 85 PRO A C 1
ATOM 665 O O . PRO A 1 85 ? 11.079 -4.251 6.321 1.00 98.44 85 PRO A O 1
ATOM 668 N N . LEU A 1 86 ? 10.349 -2.796 4.769 1.00 98.31 86 LEU A N 1
ATOM 669 C CA . LEU A 1 86 ? 9.006 -2.637 5.333 1.00 98.31 86 LEU A CA 1
ATOM 670 C C . LEU A 1 86 ? 8.108 -3.844 5.043 1.00 98.31 86 LEU A C 1
ATOM 672 O O . LEU A 1 86 ? 7.293 -4.206 5.887 1.00 98.31 86 LEU A O 1
ATOM 676 N N . LEU A 1 87 ? 8.269 -4.513 3.897 1.00 98.38 87 LEU A N 1
ATOM 677 C CA . LEU A 1 87 ? 7.568 -5.775 3.621 1.00 98.38 87 LEU A CA 1
ATOM 678 C C . LEU A 1 87 ? 8.019 -6.887 4.579 1.00 98.38 87 LEU A C 1
ATOM 680 O O . LEU A 1 87 ? 7.197 -7.678 5.047 1.00 98.38 87 LEU A O 1
ATOM 684 N N . ASP A 1 88 ? 9.314 -6.941 4.899 1.00 98.25 88 ASP A N 1
ATOM 685 C CA . ASP A 1 88 ? 9.849 -7.873 5.892 1.00 98.25 88 ASP A CA 1
ATOM 686 C C . ASP A 1 88 ? 9.403 -7.529 7.318 1.00 98.25 88 ASP A C 1
ATOM 688 O O . ASP A 1 88 ? 9.136 -8.429 8.117 1.00 98.25 88 ASP A O 1
ATOM 692 N N . GLU A 1 89 ? 9.293 -6.244 7.654 1.00 98.06 89 GLU A N 1
ATOM 693 C CA . GLU A 1 89 ? 8.692 -5.794 8.911 1.00 98.06 89 GLU A CA 1
ATOM 694 C C . GLU A 1 89 ? 7.213 -6.185 9.009 1.00 98.06 89 GLU A C 1
ATOM 696 O O . GLU A 1 89 ? 6.825 -6.818 9.991 1.00 98.06 89 GLU A O 1
ATOM 701 N N . TYR A 1 90 ? 6.418 -5.901 7.973 1.00 98.06 90 TYR A N 1
ATOM 702 C CA . TYR A 1 90 ? 5.010 -6.288 7.887 1.00 98.06 90 TYR A CA 1
ATOM 703 C C . TYR A 1 90 ? 4.835 -7.790 8.125 1.00 98.06 90 TYR A C 1
ATOM 705 O O . TYR A 1 90 ? 4.047 -8.203 8.977 1.00 98.06 90 TYR A O 1
ATOM 713 N N . ARG A 1 91 ? 5.622 -8.615 7.419 1.00 96.88 91 ARG A N 1
ATOM 714 C CA . ARG A 1 91 ? 5.586 -10.073 7.574 1.00 96.88 91 ARG A CA 1
ATOM 715 C C . ARG A 1 91 ? 5.895 -10.489 9.009 1.00 96.88 91 ARG A C 1
ATOM 717 O O . ARG A 1 91 ? 5.156 -11.284 9.557 1.00 96.88 91 ARG A O 1
ATOM 724 N N . ARG A 1 92 ? 6.943 -9.945 9.635 1.00 97.31 92 ARG A N 1
ATOM 725 C CA . ARG A 1 92 ? 7.295 -10.290 11.026 1.00 97.31 92 ARG A CA 1
ATOM 726 C C . ARG A 1 92 ? 6.227 -9.887 12.045 1.00 97.31 92 ARG A C 1
ATOM 728 O O . ARG A 1 92 ? 6.160 -10.496 13.105 1.00 97.31 92 ARG A O 1
ATOM 735 N N . ARG A 1 93 ? 5.462 -8.827 11.771 1.00 96.69 93 ARG A N 1
ATOM 736 C CA . ARG A 1 93 ? 4.484 -8.273 12.715 1.00 96.69 93 ARG A CA 1
ATOM 737 C C . ARG A 1 93 ? 3.119 -8.959 12.636 1.00 96.69 93 ARG A C 1
ATOM 739 O O . ARG A 1 93 ? 2.419 -8.984 13.644 1.00 96.69 93 ARG A O 1
ATOM 746 N N . PHE A 1 94 ? 2.741 -9.480 11.468 1.00 95.00 94 PHE A N 1
ATOM 747 C CA . PHE A 1 94 ? 1.366 -9.919 11.198 1.00 95.00 94 PHE A CA 1
ATOM 748 C C . PHE A 1 94 ? 1.223 -11.335 10.603 1.00 95.00 94 PHE A C 1
ATOM 750 O O . PHE A 1 94 ? 0.091 -11.760 10.376 1.00 95.00 94 PHE A O 1
ATOM 757 N N . HIS A 1 95 ? 2.321 -12.063 10.359 1.00 80.19 95 HIS A N 1
ATOM 758 C CA . HIS A 1 95 ? 2.331 -13.463 9.905 1.00 80.19 95 HIS A CA 1
ATOM 759 C C . HIS A 1 95 ? 3.167 -14.344 10.834 1.00 80.19 95 HIS A C 1
ATOM 761 O O . HIS A 1 95 ? 2.733 -15.494 11.065 1.00 80.19 95 HIS A O 1
#

pLDDT: mean 95.88, std 3.74, range [74.19, 98.69]

Foldseek 3Di:
DAPWAAPDLLDIPDDDVVRGPQQDADPVRAGQLLRCLLSLPQVSNVVSLPDPPRDCPPHDSVVSNVNSLPPPDPCSVVSSVSCVVVVVVSVVVPD